Protein AF-A0A2J8U6C9-F1 (afdb_monomer_lite)

pLDDT: mean 92.89, std 8.13, range [53.25, 97.62]

Sequence (62 aa):
MKGLNHPNIVKLFEVIETEKTLYLVMEYASAGEVFDYLVSHGRMKEKEARAKFRQIVSAVHY

InterPro domains:
  IPR000719 Protein kinase domain [PF00069] (1-62)
  IPR000719 Protein kinase domain [PS50011] (1-62)
  IPR011009 Protein kinase-like domain superfamily [SSF56112] (1-62)

Radius of gyration: 15.32 Å; chains: 1; bounding box: 33×23×45 Å

Structure (mmCIF, N/CA/C/O backbone):
data_AF-A0A2J8U6C9-F1
#
_entry.id   AF-A0A2J8U6C9-F1
#
loop_
_atom_site.group_PDB
_atom_site.id
_atom_site.type_symbol
_atom_site.label_atom_id
_atom_site.label_alt_id
_atom_site.label_comp_id
_atom_site.label_asym_id
_atom_site.label_entity_id
_atom_site.label_seq_id
_atom_site.pdbx_PDB_ins_code
_atom_site.Cartn_x
_atom_site.Cartn_y
_atom_site.Cartn_z
_atom_site.occupancy
_atom_site.B_iso_or_equiv
_atom_site.auth_seq_id
_atom_site.auth_comp_id
_atom_site.auth_asym_id
_atom_site.auth_atom_id
_atom_site.pdbx_PDB_model_num
ATOM 1 N N . MET A 1 1 ? -11.444 7.491 8.019 1.00 58.31 1 MET A N 1
ATOM 2 C CA . MET A 1 1 ? -11.085 6.233 7.319 1.00 58.31 1 MET A CA 1
ATOM 3 C C . MET A 1 1 ? -12.268 5.362 6.897 1.00 58.31 1 MET A C 1
ATOM 5 O O . MET A 1 1 ? -12.173 4.800 5.820 1.00 58.31 1 MET A O 1
ATOM 9 N N . LYS A 1 2 ? -13.398 5.293 7.626 1.00 53.25 2 LYS A N 1
ATOM 10 C CA . LYS A 1 2 ? -14.593 4.509 7.211 1.00 53.25 2 LYS A CA 1
ATOM 11 C C . LYS A 1 2 ? -15.268 4.932 5.881 1.00 53.25 2 LYS A C 1
ATOM 13 O O . LYS A 1 2 ? -16.210 4.278 5.459 1.00 53.25 2 LYS A O 1
ATOM 18 N N . GLY A 1 3 ? -14.793 5.995 5.226 1.00 67.12 3 GLY A N 1
ATOM 19 C CA . GLY A 1 3 ? -15.247 6.441 3.900 1.00 67.12 3 GLY A CA 1
ATOM 20 C C . GLY A 1 3 ? -14.149 6.469 2.831 1.00 67.12 3 GLY A C 1
ATOM 21 O O . GLY A 1 3 ? -14.403 6.938 1.730 1.00 67.12 3 GLY A O 1
ATOM 22 N N . LEU A 1 4 ? -12.933 6.000 3.143 1.00 80.38 4 LEU A N 1
ATOM 23 C CA . LEU A 1 4 ? -11.855 5.906 2.157 1.00 80.38 4 LEU A CA 1
ATOM 24 C C . LEU A 1 4 ? -12.082 4.653 1.304 1.00 80.38 4 LEU A C 1
ATOM 26 O O . LEU A 1 4 ? -11.843 3.537 1.761 1.00 80.38 4 LEU A O 1
ATOM 30 N N . ASN A 1 5 ? -12.564 4.839 0.076 1.00 88.25 5 ASN A N 1
ATOM 31 C CA . ASN A 1 5 ? -12.762 3.757 -0.884 1.00 88.25 5 ASN A CA 1
ATOM 32 C C . ASN A 1 5 ? -12.135 4.136 -2.229 1.00 88.25 5 ASN A C 1
ATOM 34 O O . ASN A 1 5 ? -12.815 4.593 -3.147 1.00 88.25 5 ASN A O 1
ATOM 38 N N . HIS A 1 6 ? -10.821 3.947 -2.324 1.00 94.19 6 HIS A N 1
ATOM 39 C CA . HIS A 1 6 ? -10.039 4.214 -3.526 1.00 94.19 6 HIS A CA 1
ATOM 40 C C . HIS A 1 6 ? -9.181 2.983 -3.862 1.00 94.19 6 HIS A C 1
ATOM 42 O O . HIS A 1 6 ? -8.575 2.411 -2.958 1.00 94.19 6 HIS A O 1
ATOM 48 N N . PRO A 1 7 ? -9.058 2.577 -5.139 1.00 94.31 7 PRO A N 1
ATOM 49 C CA . PRO A 1 7 ? -8.317 1.370 -5.536 1.00 94.31 7 PRO A CA 1
ATOM 50 C C . PRO A 1 7 ? -6.810 1.397 -5.228 1.00 94.31 7 PRO A C 1
ATOM 52 O O . PRO A 1 7 ? -6.133 0.386 -5.376 1.00 94.31 7 PRO A O 1
ATOM 55 N N . ASN A 1 8 ? -6.256 2.551 -4.850 1.00 95.44 8 ASN A N 1
ATOM 56 C CA . ASN A 1 8 ? -4.847 2.703 -4.466 1.00 95.44 8 ASN A CA 1
ATOM 57 C C . ASN A 1 8 ? -4.661 3.054 -2.978 1.00 95.44 8 ASN A C 1
ATOM 59 O O . ASN A 1 8 ? -3.598 3.536 -2.602 1.00 95.44 8 ASN A O 1
ATOM 63 N N . ILE A 1 9 ? -5.685 2.832 -2.146 1.00 95.00 9 ILE A N 1
ATOM 64 C CA . ILE A 1 9 ? -5.627 2.983 -0.687 1.00 95.00 9 ILE A CA 1
ATOM 65 C C . ILE A 1 9 ? -6.093 1.668 -0.057 1.00 95.00 9 ILE A C 1
ATOM 67 O O . ILE A 1 9 ? -7.161 1.161 -0.394 1.00 95.00 9 ILE A O 1
ATOM 71 N N . VAL A 1 10 ? -5.292 1.127 0.862 1.00 94.50 10 VAL A N 1
ATOM 72 C CA . VAL A 1 10 ? -5.624 -0.092 1.614 1.00 94.50 10 VAL A CA 1
ATOM 73 C C . VAL A 1 10 ? -6.906 0.135 2.413 1.00 94.50 10 VAL A C 1
ATOM 75 O O . VAL A 1 10 ? -7.037 1.125 3.137 1.00 94.50 10 VAL A O 1
ATOM 78 N N . LYS A 1 11 ? -7.858 -0.793 2.294 1.00 93.81 11 LYS A N 1
ATOM 79 C CA . LYS A 1 11 ? -9.126 -0.711 3.020 1.00 93.81 11 LYS A CA 1
ATOM 80 C C . LYS A 1 11 ? -8.928 -1.022 4.498 1.00 93.81 11 LYS A C 1
ATOM 82 O O . LYS A 1 11 ? -8.275 -1.999 4.851 1.00 93.81 11 LYS A O 1
ATOM 87 N N . LEU A 1 12 ? -9.555 -0.213 5.347 1.00 94.56 12 LEU A N 1
ATOM 88 C CA . LEU A 1 12 ? -9.707 -0.485 6.773 1.00 94.56 12 LEU A CA 1
ATOM 89 C C . LEU A 1 12 ? -11.065 -1.155 6.988 1.00 94.56 12 LEU A C 1
ATOM 91 O O . LEU A 1 12 ? -12.100 -0.512 6.811 1.00 94.56 12 LEU A O 1
ATOM 95 N N . PHE A 1 13 ? -11.058 -2.436 7.343 1.00 93.19 13 PHE A N 1
ATOM 96 C CA . PHE A 1 13 ? -12.277 -3.203 7.582 1.00 93.19 13 PHE A CA 1
ATOM 97 C C . PHE A 1 13 ? -12.840 -2.928 8.969 1.00 93.19 13 PHE A C 1
ATOM 99 O O . PHE A 1 13 ? -14.028 -2.645 9.112 1.00 93.19 13 PHE A O 1
ATOM 106 N N . GLU A 1 14 ? -11.980 -2.966 9.984 1.00 94.19 14 GLU A N 1
ATOM 107 C CA . GLU A 1 14 ? -12.410 -2.851 11.369 1.00 94.19 14 GLU A CA 1
ATOM 108 C C . GLU A 1 14 ? -11.344 -2.183 12.233 1.00 94.19 14 GLU A C 1
ATOM 110 O O . GLU A 1 14 ? -10.143 -2.261 11.967 1.00 94.19 14 GLU A O 1
ATOM 115 N N . VAL A 1 15 ? -11.816 -1.502 13.272 1.00 95.25 15 VAL A N 1
ATOM 116 C CA . VAL A 1 15 ? -10.988 -0.949 14.336 1.00 95.25 15 VAL A CA 1
ATOM 117 C C . VAL A 1 15 ? -11.485 -1.562 15.629 1.00 95.25 15 VAL A C 1
ATOM 119 O O . VAL A 1 15 ? -12.651 -1.379 15.975 1.00 95.25 15 VAL A O 1
ATOM 122 N N . ILE A 1 16 ? -10.607 -2.283 16.316 1.00 96.75 16 ILE A N 1
ATOM 123 C CA . ILE A 1 16 ? -10.900 -2.889 17.611 1.00 96.75 16 ILE A CA 1
ATOM 124 C C . ILE A 1 16 ? -10.069 -2.142 18.643 1.00 96.75 16 ILE A C 1
ATOM 126 O O . ILE A 1 16 ? -8.845 -2.063 18.530 1.00 96.75 16 ILE A O 1
ATOM 130 N N . GLU A 1 17 ? -10.736 -1.581 19.640 1.00 97.1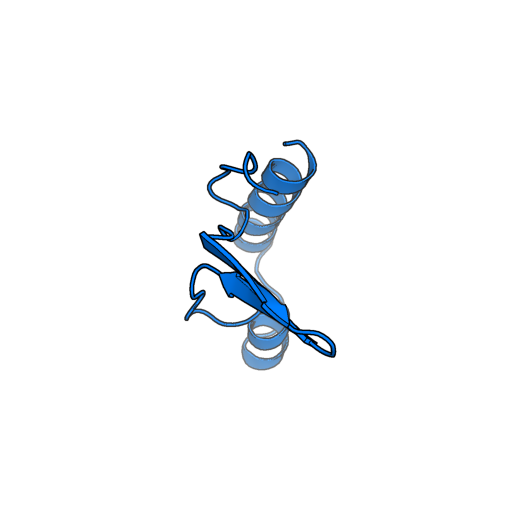9 17 GLU A N 1
ATOM 131 C CA . GLU A 1 17 ? -10.098 -0.816 20.701 1.00 97.19 17 GLU A CA 1
ATOM 132 C C . GLU A 1 17 ? -10.240 -1.553 22.031 1.00 97.19 17 GLU A C 1
ATOM 134 O O . GLU A 1 17 ? -11.304 -2.060 22.384 1.00 97.19 17 GLU A O 1
ATOM 139 N N . THR A 1 18 ? -9.135 -1.622 22.759 1.00 96.00 18 THR A N 1
ATOM 140 C CA . THR A 1 18 ? -9.058 -2.104 24.139 1.00 96.00 18 THR A CA 1
ATOM 141 C C . THR A 1 18 ? -8.499 -0.983 25.008 1.00 96.00 18 THR A C 1
ATOM 143 O O . THR A 1 18 ? -7.947 -0.019 24.485 1.00 96.00 18 THR A O 1
ATOM 146 N N . GLU A 1 19 ? -8.545 -1.127 26.334 1.00 96.19 19 GLU A N 1
ATOM 147 C CA . GLU A 1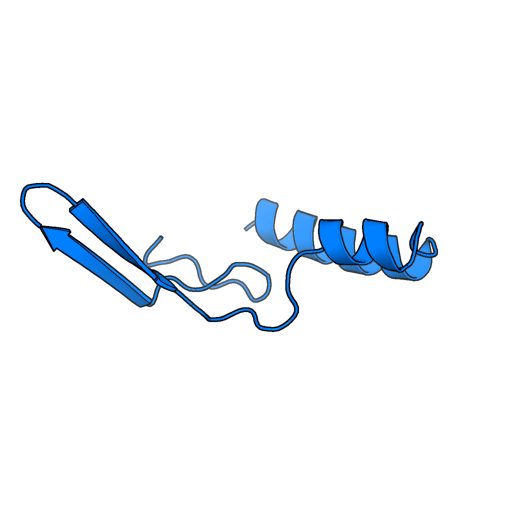 19 ? -8.047 -0.096 27.264 1.00 96.19 19 GLU A CA 1
ATOM 148 C C . GLU A 1 19 ? -6.592 0.343 27.016 1.00 96.19 19 GLU A C 1
ATOM 150 O O . GLU A 1 19 ? -6.203 1.438 27.415 1.00 96.19 19 GLU A O 1
ATOM 155 N N . LYS A 1 20 ? -5.766 -0.509 26.391 1.00 96.75 20 LYS A N 1
ATOM 156 C CA . LYS A 1 20 ? -4.327 -0.263 26.199 1.00 96.75 20 LYS A CA 1
ATOM 157 C C . LYS A 1 20 ? -3.860 -0.351 24.750 1.00 96.75 20 LYS A C 1
ATOM 159 O O . LYS A 1 20 ? 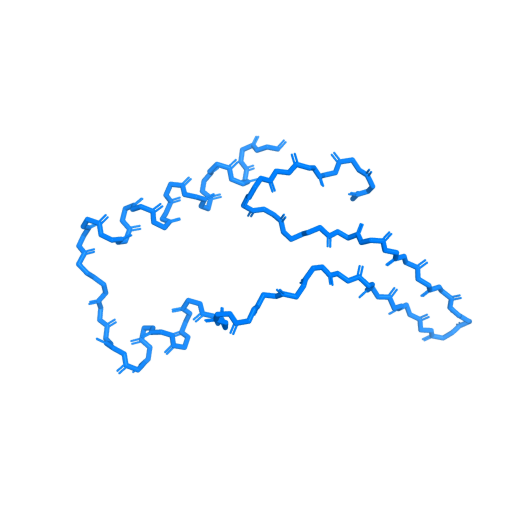-2.683 -0.107 24.485 1.00 96.75 20 LYS A O 1
ATOM 164 N N . THR A 1 21 ? -4.702 -0.784 23.815 1.00 96.88 21 THR A N 1
ATOM 165 C CA . THR A 1 21 ? -4.245 -1.126 22.459 1.00 96.88 21 THR A CA 1
ATOM 166 C C . THR A 1 21 ? -5.332 -0.909 21.419 1.00 96.88 21 THR A C 1
ATOM 168 O O . THR A 1 21 ? -6.489 -1.276 21.630 1.00 96.88 21 THR A O 1
ATOM 171 N N . LEU A 1 22 ? -4.915 -0.358 20.278 1.00 97.00 22 LEU A N 1
ATOM 172 C CA . LEU A 1 22 ? -5.719 -0.174 19.080 1.00 97.00 22 LEU A CA 1
ATOM 173 C C . LEU A 1 22 ? -5.281 -1.179 18.010 1.00 97.00 22 LEU A C 1
ATOM 175 O O . LEU A 1 22 ? -4.115 -1.200 17.615 1.00 97.00 22 LEU A O 1
ATOM 179 N N . TYR A 1 23 ? -6.219 -1.979 17.518 1.00 96.88 23 TYR A N 1
ATOM 180 C CA . TYR A 1 23 ? -6.004 -2.924 16.430 1.00 96.88 23 TYR A CA 1
ATOM 181 C C . TYR A 1 23 ? -6.706 -2.424 15.168 1.00 96.88 23 TYR A C 1
ATOM 183 O O . TYR A 1 23 ? -7.891 -2.090 15.193 1.00 96.88 23 TYR A O 1
ATOM 191 N N . LEU A 1 24 ? -5.973 -2.396 14.055 1.00 95.88 24 LEU A N 1
ATOM 192 C CA . LEU A 1 24 ? -6.481 -2.004 12.742 1.00 95.88 24 LEU A CA 1
ATOM 193 C C . LEU A 1 24 ? -6.519 -3.235 11.838 1.00 95.88 24 LEU A C 1
ATOM 195 O O . LEU A 1 24 ? -5.475 -3.750 11.440 1.00 95.88 24 LEU A O 1
ATOM 199 N N . VAL A 1 25 ? -7.719 -3.707 11.511 1.00 96.06 25 VAL A N 1
ATOM 200 C CA . VAL A 1 25 ? -7.921 -4.827 10.588 1.00 96.06 25 VAL A CA 1
ATOM 201 C C . VAL A 1 25 ? -8.008 -4.262 9.173 1.00 96.06 25 VAL A C 1
ATOM 203 O O . VAL A 1 25 ? -8.954 -3.543 8.845 1.00 96.06 25 VAL A O 1
ATOM 206 N N . MET A 1 26 ? -7.013 -4.558 8.337 1.00 95.62 26 MET A N 1
ATOM 207 C CA . MET A 1 26 ? -6.831 -3.938 7.019 1.00 95.62 26 MET A CA 1
ATOM 208 C C . MET A 1 26 ? -6.695 -4.971 5.894 1.00 95.62 26 MET A C 1
ATOM 210 O O . MET A 1 26 ? -6.423 -6.145 6.143 1.00 95.62 26 MET A O 1
ATOM 214 N N . GLU A 1 27 ? -6.880 -4.529 4.648 1.00 95.00 27 GLU A N 1
ATOM 215 C CA . GLU A 1 27 ? -6.637 -5.341 3.451 1.00 95.00 27 GLU A CA 1
ATOM 216 C C . GLU A 1 27 ? -5.191 -5.858 3.400 1.00 95.00 27 GLU A C 1
ATOM 218 O O . GLU A 1 27 ? -4.233 -5.119 3.628 1.00 95.00 27 GLU A O 1
ATOM 223 N N . TYR A 1 28 ? -5.039 -7.150 3.097 1.00 94.69 28 TYR A N 1
ATOM 224 C CA . TYR A 1 28 ? -3.736 -7.797 3.010 1.00 94.69 28 TYR A CA 1
ATOM 225 C C . TYR A 1 28 ? -3.084 -7.554 1.643 1.00 94.69 28 TYR A C 1
ATOM 227 O O . TYR A 1 28 ? -3.555 -8.050 0.619 1.00 94.69 28 TYR A O 1
ATOM 235 N N . ALA A 1 29 ? -1.964 -6.832 1.637 1.00 92.88 29 ALA A N 1
ATOM 236 C CA . ALA A 1 29 ? -1.159 -6.580 0.446 1.00 92.88 29 ALA A CA 1
ATOM 237 C C . ALA A 1 29 ? 0.021 -7.566 0.368 1.00 92.88 29 ALA A C 1
ATOM 239 O O . ALA A 1 29 ? 1.100 -7.313 0.899 1.00 92.88 29 ALA A O 1
ATOM 240 N N . SER A 1 30 ? -0.171 -8.697 -0.317 1.00 93.50 30 SER A N 1
ATOM 241 C CA . SER A 1 30 ? 0.825 -9.781 -0.394 1.00 93.50 30 SER A CA 1
ATOM 242 C C . SER A 1 30 ? 2.082 -9.454 -1.208 1.00 93.50 30 SER A C 1
ATOM 244 O O . SER A 1 30 ? 3.088 -10.145 -1.086 1.00 93.50 30 SER A O 1
ATOM 246 N N . ALA A 1 31 ? 2.034 -8.418 -2.048 1.00 89.44 31 ALA A N 1
ATOM 247 C CA . ALA A 1 31 ? 3.122 -8.064 -2.961 1.00 89.44 31 ALA A CA 1
ATOM 248 C C . ALA A 1 31 ? 4.298 -7.331 -2.284 1.00 89.44 31 ALA A C 1
ATOM 250 O O . ALA A 1 31 ? 5.275 -7.014 -2.962 1.00 89.44 31 ALA A O 1
ATOM 251 N N . GLY A 1 32 ? 4.207 -7.066 -0.977 1.00 90.94 32 GLY A N 1
ATOM 252 C CA . GLY A 1 32 ? 5.249 -6.387 -0.212 1.00 90.94 32 GLY A CA 1
ATOM 253 C C . GLY A 1 32 ? 5.393 -4.906 -0.562 1.00 90.94 32 GLY A C 1
ATOM 254 O O . GLY A 1 32 ? 4.484 -4.275 -1.113 1.00 90.94 32 GLY A O 1
ATOM 255 N N . GLU A 1 33 ? 6.547 -4.341 -0.215 1.00 93.75 33 GLU A N 1
ATOM 256 C CA . GLU A 1 33 ? 6.810 -2.913 -0.348 1.00 93.75 33 GLU A CA 1
ATOM 257 C C . GLU A 1 33 ? 7.533 -2.559 -1.652 1.00 93.75 33 GLU A C 1
ATOM 259 O O . GLU A 1 33 ? 8.383 -3.285 -2.171 1.00 93.75 33 GLU A O 1
ATOM 264 N N . VAL A 1 34 ? 7.243 -1.363 -2.171 1.00 93.31 34 VAL A N 1
ATOM 265 C CA . VAL A 1 34 ? 7.949 -0.815 -3.341 1.00 93.31 34 VAL A CA 1
ATOM 266 C C . VAL A 1 34 ? 9.442 -0.632 -3.055 1.00 93.31 34 VAL A C 1
ATOM 268 O O . VAL A 1 34 ? 10.262 -0.781 -3.960 1.00 93.31 34 VAL A O 1
ATOM 271 N N . PHE A 1 35 ? 9.801 -0.318 -1.811 1.00 92.12 35 PHE A N 1
ATOM 272 C CA . PHE A 1 35 ? 11.193 -0.170 -1.406 1.00 92.12 35 PHE A CA 1
ATOM 273 C C . PHE A 1 35 ? 11.960 -1.491 -1.527 1.00 92.12 35 PHE A C 1
ATOM 275 O O . PHE A 1 35 ? 13.004 -1.525 -2.179 1.00 92.12 35 PHE A O 1
ATOM 282 N N . ASP A 1 36 ? 11.403 -2.587 -1.012 1.00 93.50 36 ASP A N 1
ATOM 283 C CA . ASP A 1 36 ? 12.010 -3.920 -1.114 1.00 93.50 36 ASP A CA 1
ATOM 284 C C . ASP A 1 36 ? 12.204 -4.347 -2.570 1.00 93.50 36 ASP A C 1
ATOM 286 O O . ASP A 1 36 ? 13.236 -4.921 -2.937 1.00 93.50 36 ASP A O 1
ATOM 290 N N . TYR A 1 37 ? 11.247 -4.006 -3.438 1.00 92.19 37 TYR A N 1
ATOM 291 C CA . TYR A 1 37 ? 11.388 -4.222 -4.874 1.00 92.19 37 TYR A CA 1
ATOM 292 C C . TYR A 1 37 ? 12.599 -3.470 -5.449 1.00 92.19 37 TYR A C 1
ATOM 294 O O . TYR A 1 37 ? 13.370 -4.046 -6.215 1.00 92.19 37 TYR A O 1
ATOM 302 N N . LEU A 1 38 ? 12.802 -2.203 -5.073 1.00 94.44 38 LEU A N 1
ATOM 303 C CA . LEU A 1 38 ? 13.941 -1.403 -5.542 1.00 94.44 38 LEU A CA 1
ATOM 304 C C . LEU A 1 38 ? 15.282 -1.924 -5.015 1.00 94.44 38 LEU A C 1
ATOM 306 O O . LEU A 1 38 ? 16.273 -1.886 -5.742 1.00 94.44 38 LEU A O 1
ATOM 310 N N . VAL A 1 39 ? 15.325 -2.425 -3.779 1.00 95.31 39 VAL A N 1
ATOM 311 C CA . VAL A 1 39 ? 16.532 -3.040 -3.207 1.00 95.31 39 VAL A CA 1
ATOM 312 C C . VAL A 1 39 ? 16.902 -4.318 -3.962 1.00 95.31 39 VAL A C 1
ATOM 314 O O . VAL A 1 39 ? 18.069 -4.533 -4.275 1.00 95.31 39 VAL A O 1
ATOM 317 N N . SER A 1 40 ? 15.913 -5.150 -4.293 1.00 94.12 40 SER A N 1
ATOM 318 C CA . SER A 1 40 ? 16.131 -6.451 -4.940 1.00 94.12 40 SER A CA 1
ATOM 319 C C . SER A 1 40 ? 16.353 -6.375 -6.456 1.00 94.12 40 SER A C 1
ATOM 321 O O . SER A 1 40 ? 17.120 -7.169 -6.995 1.00 94.12 40 SER A O 1
ATOM 323 N N . HIS A 1 41 ? 15.718 -5.426 -7.149 1.00 91.50 41 HIS A N 1
ATOM 324 C CA . HIS A 1 41 ? 15.735 -5.336 -8.617 1.00 91.50 41 HIS A CA 1
ATOM 325 C C . HIS A 1 41 ? 16.463 -4.092 -9.148 1.00 91.50 41 HIS A C 1
ATOM 327 O O . HIS A 1 41 ? 16.630 -3.936 -10.360 1.00 91.50 41 HIS A O 1
ATOM 333 N N . GLY A 1 42 ? 16.905 -3.195 -8.266 1.00 93.88 42 GLY A N 1
ATOM 334 C CA . GLY A 1 42 ? 17.479 -1.912 -8.646 1.00 93.88 42 GLY A CA 1
ATOM 335 C C . GLY A 1 42 ? 16.424 -0.918 -9.142 1.00 93.88 42 GLY A C 1
ATOM 336 O O . GLY A 1 42 ? 15.245 -0.965 -8.792 1.00 93.88 42 GLY A O 1
ATOM 337 N N . ARG A 1 43 ? 16.857 0.049 -9.956 1.00 94.38 43 ARG A N 1
ATOM 338 C CA . ARG A 1 43 ? 15.997 1.154 -10.405 1.00 94.38 43 ARG A CA 1
ATOM 339 C C . ARG A 1 43 ? 14.945 0.657 -11.401 1.00 94.38 43 ARG A C 1
ATOM 341 O O . ARG A 1 43 ? 15.276 -0.008 -12.379 1.00 94.38 43 ARG A O 1
ATOM 348 N N . MET A 1 44 ? 13.693 1.068 -11.203 1.00 95.12 44 MET A N 1
ATOM 349 C CA . MET A 1 44 ? 12.627 0.851 -12.185 1.00 95.12 44 MET A CA 1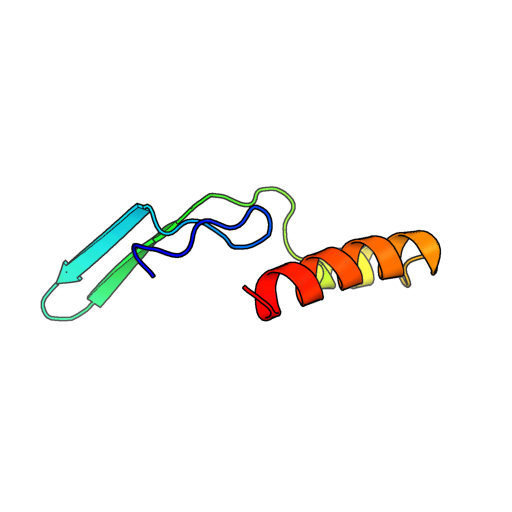
ATOM 350 C C . MET A 1 44 ? 12.886 1.640 -13.470 1.00 95.12 44 MET A C 1
ATOM 352 O O . MET A 1 44 ? 13.395 2.764 -13.441 1.00 95.12 44 MET A O 1
ATOM 356 N N . LYS A 1 45 ? 12.448 1.087 -14.605 1.00 96.75 45 LYS A N 1
ATOM 357 C CA . LYS A 1 45 ? 12.388 1.839 -15.863 1.00 96.75 45 LYS A CA 1
ATOM 358 C C . LYS A 1 45 ? 11.350 2.952 -15.747 1.00 96.75 45 LYS A C 1
ATOM 360 O O . LYS A 1 45 ? 10.318 2.788 -15.099 1.00 96.75 45 LYS A O 1
ATOM 365 N N . GLU A 1 46 ? 11.574 4.057 -16.450 1.00 97.31 46 GLU A N 1
ATOM 366 C CA . GLU A 1 46 ? 10.725 5.252 -16.362 1.00 97.31 46 GLU A CA 1
ATOM 367 C C . GLU A 1 46 ? 9.233 4.955 -16.593 1.00 97.31 46 GLU A C 1
ATOM 369 O O . GLU A 1 46 ? 8.373 5.451 -15.869 1.00 97.31 46 GLU A O 1
ATOM 374 N N . LYS A 1 47 ? 8.910 4.076 -17.550 1.00 97.00 47 LYS A N 1
ATOM 375 C CA . LYS A 1 47 ? 7.525 3.675 -17.842 1.00 97.00 47 LYS A CA 1
ATOM 376 C C . LYS A 1 47 ? 6.831 3.015 -16.643 1.00 97.00 47 LYS A C 1
ATOM 378 O O . LYS A 1 47 ? 5.652 3.283 -16.410 1.00 97.00 47 LYS A O 1
ATOM 383 N N . GLU A 1 48 ? 7.542 2.165 -15.907 1.00 94.88 48 GLU A N 1
ATOM 384 C CA . GLU A 1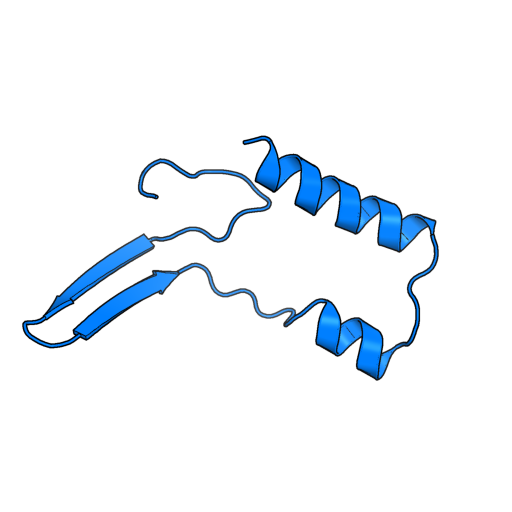 48 ? 7.030 1.461 -14.724 1.00 94.88 48 GLU A CA 1
ATOM 385 C C . GLU A 1 48 ? 6.921 2.414 -13.536 1.00 94.88 48 GLU A C 1
ATOM 387 O O . GLU A 1 48 ? 5.862 2.504 -12.911 1.00 94.88 48 GLU A O 1
ATOM 392 N N . ALA A 1 49 ? 7.979 3.195 -13.296 1.00 96.44 49 ALA A N 1
ATOM 393 C CA . ALA A 1 49 ? 8.011 4.209 -12.249 1.00 96.44 49 ALA A CA 1
ATOM 394 C C . ALA A 1 49 ? 6.855 5.206 -12.410 1.00 96.44 49 ALA A C 1
ATOM 396 O O . ALA A 1 49 ? 6.120 5.465 -11.461 1.00 96.44 49 ALA A O 1
ATOM 397 N N . ARG A 1 50 ? 6.612 5.689 -13.635 1.00 97.50 50 ARG A N 1
ATOM 398 C CA . ARG A 1 50 ? 5.489 6.579 -13.961 1.00 97.50 50 ARG A CA 1
ATOM 399 C C . ARG A 1 50 ? 4.134 5.949 -13.642 1.00 97.50 50 ARG A C 1
ATOM 401 O O . ARG A 1 50 ? 3.246 6.636 -13.142 1.00 97.50 50 ARG A O 1
ATOM 408 N N . ALA A 1 51 ? 3.951 4.660 -13.930 1.00 96.56 51 ALA A N 1
ATOM 409 C CA . ALA A 1 51 ? 2.696 3.970 -13.645 1.00 96.56 51 ALA A CA 1
ATOM 410 C C . ALA A 1 51 ? 2.426 3.884 -12.134 1.00 96.56 51 ALA A C 1
ATOM 412 O O . ALA A 1 51 ? 1.314 4.197 -11.707 1.00 96.56 51 ALA A O 1
ATOM 413 N N . LYS A 1 52 ? 3.441 3.530 -11.332 1.00 95.44 52 LYS A N 1
ATOM 414 C CA . LYS A 1 52 ? 3.353 3.508 -9.862 1.00 95.44 52 LYS A CA 1
ATOM 415 C C . LYS A 1 52 ? 3.152 4.906 -9.283 1.00 95.44 52 LYS A C 1
ATOM 417 O O . LYS A 1 52 ? 2.275 5.102 -8.451 1.00 95.44 52 LYS A O 1
ATOM 422 N N . PHE A 1 53 ? 3.882 5.897 -9.785 1.00 96.62 53 PHE A N 1
ATOM 423 C CA . PHE A 1 53 ? 3.746 7.281 -9.343 1.00 96.62 53 PHE A CA 1
ATOM 424 C C . PHE A 1 53 ? 2.333 7.826 -9.579 1.00 96.62 53 PHE A C 1
ATOM 426 O O . PHE A 1 53 ? 1.752 8.436 -8.689 1.00 96.62 53 PHE A O 1
ATOM 433 N N . ARG A 1 54 ? 1.721 7.526 -10.733 1.00 97.56 54 ARG A N 1
ATOM 434 C CA . ARG A 1 54 ? 0.326 7.901 -11.006 1.00 97.56 54 ARG A CA 1
ATOM 435 C C . ARG A 1 54 ? -0.652 7.281 -10.003 1.00 97.56 54 ARG A C 1
ATOM 437 O O . ARG A 1 54 ? -1.600 7.953 -9.617 1.00 97.56 54 ARG A O 1
ATOM 444 N N . GLN A 1 55 ? -0.430 6.033 -9.581 1.00 96.94 55 GLN A N 1
ATOM 445 C CA . GLN A 1 55 ? -1.255 5.388 -8.548 1.00 96.94 55 GLN A CA 1
ATOM 446 C C . GLN A 1 55 ? -1.133 6.118 -7.204 1.00 96.94 55 GLN A C 1
ATOM 448 O O . GLN A 1 55 ? -2.148 6.382 -6.567 1.00 96.94 55 GLN A O 1
ATOM 453 N N . ILE A 1 56 ? 0.089 6.500 -6.815 1.00 96.69 56 ILE A N 1
ATOM 454 C CA . ILE A 1 56 ? 0.348 7.256 -5.581 1.00 96.69 56 ILE A CA 1
ATOM 455 C C . ILE A 1 56 ? -0.350 8.617 -5.633 1.00 96.69 56 ILE A C 1
ATOM 457 O O . ILE A 1 56 ? -1.103 8.954 -4.728 1.00 96.69 56 ILE A O 1
ATOM 461 N N . VAL A 1 57 ? -0.164 9.382 -6.711 1.00 97.62 57 VAL A N 1
ATOM 462 C CA . VAL A 1 57 ? -0.788 10.708 -6.851 1.00 97.62 57 VAL A CA 1
ATOM 463 C C . VAL A 1 57 ? -2.316 10.607 -6.885 1.00 97.62 57 VAL A C 1
ATOM 465 O O . VAL A 1 57 ? -2.984 11.422 -6.259 1.00 97.62 57 VAL A O 1
ATOM 468 N N . SER A 1 58 ? -2.875 9.588 -7.550 1.00 96.94 58 SER A N 1
ATOM 469 C CA . SER A 1 58 ? -4.323 9.331 -7.546 1.00 96.94 58 SER A CA 1
ATOM 470 C C . SER A 1 58 ? -4.854 9.062 -6.137 1.00 96.94 58 SER A C 1
ATOM 472 O O . SER A 1 58 ? -5.918 9.560 -5.794 1.00 96.94 58 SER A O 1
ATOM 474 N N . ALA A 1 59 ? -4.117 8.301 -5.320 1.00 95.31 59 ALA A N 1
ATOM 475 C CA . ALA A 1 59 ? -4.477 8.049 -3.927 1.00 95.31 59 ALA A CA 1
ATOM 476 C C . ALA A 1 59 ? -4.395 9.310 -3.058 1.00 95.31 59 ALA A C 1
ATOM 478 O O . ALA A 1 59 ? -5.255 9.515 -2.218 1.00 95.31 59 ALA A O 1
ATOM 479 N N . VAL A 1 60 ? -3.368 10.142 -3.251 1.00 95.12 60 VAL A N 1
ATOM 480 C CA . VAL A 1 60 ? -3.163 11.372 -2.463 1.00 95.12 60 VAL A CA 1
ATOM 481 C C . VAL A 1 60 ? -4.175 12.463 -2.824 1.00 95.12 60 VAL A C 1
ATOM 483 O O . VAL A 1 60 ? -4.501 13.293 -1.983 1.00 95.12 60 VAL A O 1
ATOM 486 N N . HIS A 1 61 ? -4.653 12.488 -4.070 1.00 94.88 61 HIS A N 1
ATOM 487 C CA . HIS A 1 61 ? -5.661 13.450 -4.513 1.00 94.88 61 HIS A CA 1
ATOM 488 C C . HIS A 1 61 ? -7.073 13.153 -3.978 1.00 94.88 61 HIS A C 1
ATOM 490 O O . HIS A 1 61 ? -7.873 14.082 -3.878 1.00 94.88 61 HIS A O 1
ATOM 496 N N . TYR A 1 62 ? -7.368 11.881 -3.693 1.00 86.62 62 TYR A N 1
ATOM 497 C CA . TYR A 1 62 ? -8.661 11.406 -3.193 1.00 86.62 62 TYR A CA 1
ATOM 498 C C . TYR A 1 62 ? -8.930 11.870 -1.756 1.00 86.62 62 TYR A C 1
ATOM 500 O O . TYR A 1 62 ? -10.054 12.361 -1.509 1.00 86.62 62 TYR A O 1
#

Secondary struct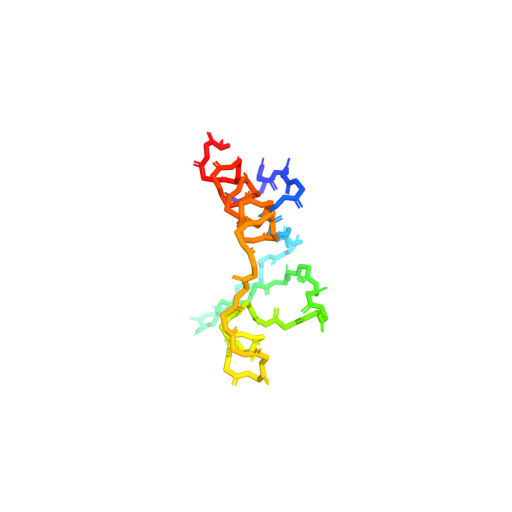ure (DSSP, 8-state):
-TT---TTS--EEEEEEETTEEEEEE---TT--HHHHHHHH-SPPHHHHHHHHHHHHHHHH-

Organism: Pongo abelii (NCBI:txid9601)

Foldseek 3Di:
DCPDDDPLDWDFPDWDDDPVDIDTDIDDDPVDDPVVVCVVPNDDDPVVVVVVVVSVVSSVVD